Protein AF-A0A5Q4GQB1-F1 (afdb_monomer_lite)

Foldseek 3Di:
DPPDDDDPVLVVQVVLCPVLVQDDDDPVVSVVCCVVVVSVVSVDDDDDDDDDDDPPVVVVVD

pLDDT: mean 87.11, std 11.22, range [51.91, 97.44]

Radius of gyration: 18.8 Å; chains: 1; bounding box: 33×48×41 Å

Sequence (62 aa):
RVNAPLTDAQLVAVRQCVPRGRPFGDEGWVESIVHRLGLESTMRPRGRQRVRPVPEQQIKEA

Structure (mmCIF, N/CA/C/O backbone):
data_AF-A0A5Q4GQB1-F1
#
_entry.id   AF-A0A5Q4GQB1-F1
#
loop_
_atom_site.group_PDB
_atom_site.id
_atom_site.type_symbol
_atom_site.label_atom_id
_atom_site.label_alt_id
_atom_site.label_comp_id
_atom_site.label_asym_id
_atom_site.label_entity_id
_atom_site.label_seq_id
_atom_site.pdbx_PDB_ins_code
_atom_site.Cartn_x
_atom_site.Cartn_y
_atom_site.Cartn_z
_atom_site.occupancy
_atom_site.B_iso_or_equiv
_atom_site.auth_seq_id
_atom_site.auth_comp_id
_atom_site.auth_asym_id
_atom_site.auth_atom_id
_atom_site.pdbx_PDB_model_num
ATOM 1 N N . ARG A 1 1 ? 6.246 -11.799 -19.097 1.00 66.69 1 ARG A N 1
ATOM 2 C CA . ARG A 1 1 ? 7.614 -12.148 -18.634 1.00 66.69 1 ARG A CA 1
ATOM 3 C C . ARG A 1 1 ? 7.580 -12.144 -17.110 1.00 66.69 1 ARG A C 1
ATOM 5 O O . ARG A 1 1 ? 7.350 -11.087 -16.554 1.00 66.69 1 ARG A O 1
ATOM 12 N N . VAL A 1 2 ? 7.677 -13.305 -16.459 1.00 81.31 2 VAL A N 1
ATOM 13 C CA . VAL A 1 2 ? 7.389 -13.442 -15.012 1.00 81.31 2 VAL A CA 1
ATOM 14 C C . VAL A 1 2 ? 8.601 -13.091 -14.137 1.00 81.31 2 VAL A C 1
ATOM 16 O O . VAL A 1 2 ? 8.440 -12.482 -13.092 1.00 81.31 2 VAL A O 1
ATOM 19 N N . ASN A 1 3 ? 9.818 -13.374 -14.613 1.00 91.06 3 ASN A N 1
ATOM 20 C CA . ASN A 1 3 ? 11.060 -13.201 -13.844 1.00 91.06 3 ASN A CA 1
ATOM 21 C C . ASN A 1 3 ? 11.882 -11.976 -14.282 1.00 91.06 3 ASN A C 1
ATOM 23 O O . ASN A 1 3 ? 13.108 -11.984 -14.204 1.00 91.06 3 ASN A O 1
ATOM 27 N N . ALA A 1 4 ? 11.232 -10.952 -14.837 1.00 93.00 4 ALA A N 1
ATOM 28 C CA . ALA A 1 4 ? 11.919 -9.702 -15.152 1.00 93.00 4 ALA A CA 1
ATOM 29 C C . ALA A 1 4 ? 12.027 -8.830 -13.891 1.00 93.00 4 ALA A C 1
ATOM 31 O O . ALA A 1 4 ? 11.095 -8.841 -13.083 1.00 93.00 4 ALA A O 1
ATOM 32 N N . PRO A 1 5 ? 13.118 -8.062 -13.723 1.00 92.19 5 PRO A N 1
ATOM 33 C CA . PRO A 1 5 ? 13.180 -7.068 -12.663 1.00 92.19 5 PRO A CA 1
ATOM 34 C C . PRO A 1 5 ? 12.070 -6.027 -12.849 1.00 92.19 5 PRO A C 1
ATOM 36 O O . PRO A 1 5 ? 11.705 -5.680 -13.975 1.00 92.19 5 PRO A O 1
ATOM 39 N N . LEU A 1 6 ? 11.543 -5.541 -11.728 1.00 91.75 6 LEU A N 1
ATOM 40 C CA . LEU A 1 6 ? 10.594 -4.432 -11.702 1.00 91.75 6 LEU A CA 1
ATOM 41 C C . LEU A 1 6 ? 11.302 -3.133 -12.092 1.00 91.75 6 LEU A C 1
ATOM 43 O O . LEU A 1 6 ? 12.489 -2.955 -11.818 1.00 91.75 6 LEU A O 1
ATOM 47 N N . THR A 1 7 ? 10.556 -2.211 -12.692 1.00 94.56 7 THR A N 1
ATOM 48 C CA . THR A 1 7 ? 11.038 -0.844 -12.909 1.00 94.56 7 THR A CA 1
ATOM 49 C C . THR A 1 7 ? 11.080 -0.070 -11.591 1.00 94.56 7 THR A C 1
ATOM 51 O O . THR A 1 7 ? 10.384 -0.414 -10.631 1.00 94.56 7 THR A O 1
ATOM 54 N N . ASP A 1 8 ? 11.836 1.025 -11.544 1.00 95.75 8 ASP A N 1
ATOM 55 C CA . ASP A 1 8 ? 11.932 1.867 -10.344 1.00 95.75 8 ASP A CA 1
ATOM 56 C C . ASP A 1 8 ? 10.564 2.387 -9.881 1.00 95.75 8 ASP A C 1
ATOM 58 O O . ASP A 1 8 ? 10.253 2.363 -8.689 1.00 95.75 8 ASP A O 1
ATOM 62 N N . ALA A 1 9 ? 9.699 2.780 -10.821 1.00 93.44 9 ALA A N 1
ATOM 63 C CA . ALA A 1 9 ? 8.339 3.225 -10.520 1.00 93.44 9 ALA A CA 1
ATOM 64 C C . ALA A 1 9 ? 7.503 2.116 -9.859 1.00 93.44 9 ALA A C 1
ATOM 66 O O . ALA A 1 9 ? 6.794 2.357 -8.879 1.00 93.44 9 ALA A O 1
ATOM 67 N N . GLN A 1 10 ? 7.623 0.881 -10.352 1.00 93.25 10 GLN A N 1
ATOM 68 C CA . GLN A 1 10 ? 6.943 -0.270 -9.764 1.00 93.25 10 GLN A CA 1
ATOM 69 C C . GLN A 1 10 ? 7.501 -0.600 -8.376 1.00 93.25 10 GLN A C 1
ATOM 71 O O . GLN A 1 10 ? 6.731 -0.871 -7.457 1.00 93.25 10 GLN A O 1
ATOM 76 N N . LEU A 1 11 ? 8.821 -0.522 -8.187 1.00 95.25 11 LEU A N 1
ATOM 77 C CA . LEU A 1 11 ? 9.446 -0.710 -6.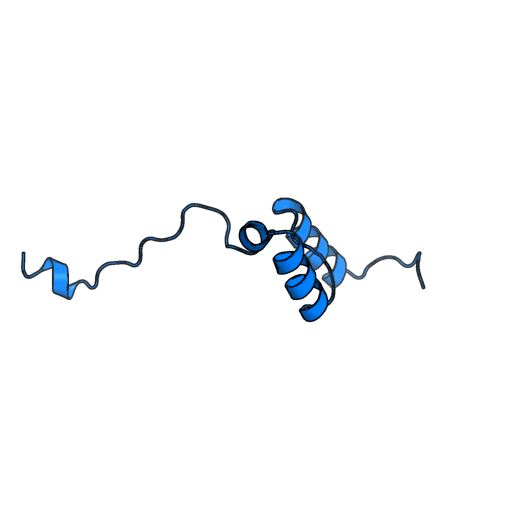877 1.00 95.25 11 LEU A CA 1
ATOM 78 C C . LEU A 1 11 ? 8.962 0.329 -5.864 1.00 95.25 11 LEU A C 1
ATOM 80 O O . LEU A 1 11 ? 8.655 -0.028 -4.727 1.00 95.25 11 LEU A O 1
ATOM 84 N N . VAL A 1 12 ? 8.859 1.598 -6.261 1.00 94.44 12 VAL A N 1
ATOM 85 C CA . VAL A 1 12 ? 8.305 2.663 -5.415 1.00 94.44 12 VAL A CA 1
ATOM 86 C C . VAL A 1 12 ? 6.858 2.349 -5.036 1.00 94.44 12 VAL A C 1
ATOM 88 O O . VAL A 1 12 ? 6.511 2.417 -3.855 1.00 94.44 12 VAL A O 1
ATOM 91 N N . ALA A 1 13 ? 6.027 1.942 -5.997 1.00 92.31 13 ALA A N 1
ATOM 92 C CA . ALA A 1 13 ? 4.637 1.581 -5.736 1.00 92.31 13 ALA A CA 1
ATOM 93 C C . ALA A 1 13 ? 4.516 0.402 -4.751 1.00 92.31 13 ALA A C 1
ATOM 95 O O . ALA A 1 13 ? 3.771 0.498 -3.773 1.00 92.31 13 ALA A O 1
ATOM 96 N N . VAL A 1 14 ? 5.309 -0.662 -4.931 1.00 93.50 14 VAL A N 1
ATOM 97 C CA . VAL A 1 14 ? 5.357 -1.815 -4.014 1.00 93.50 14 VAL A CA 1
ATOM 98 C C . VAL A 1 14 ? 5.823 -1.396 -2.618 1.00 93.50 14 VAL A C 1
ATOM 100 O O . VAL A 1 14 ? 5.188 -1.746 -1.623 1.00 93.50 14 VAL A O 1
ATOM 103 N N . ARG A 1 15 ? 6.892 -0.595 -2.516 1.00 93.69 15 ARG A N 1
ATOM 104 C CA . ARG A 1 15 ? 7.416 -0.100 -1.229 1.00 93.69 15 ARG A CA 1
ATOM 105 C C . ARG A 1 15 ? 6.404 0.742 -0.468 1.00 93.69 15 ARG A C 1
ATOM 107 O O . ARG A 1 15 ? 6.417 0.735 0.756 1.00 93.69 15 ARG A O 1
ATOM 114 N N . GLN A 1 16 ? 5.521 1.446 -1.164 1.00 89.8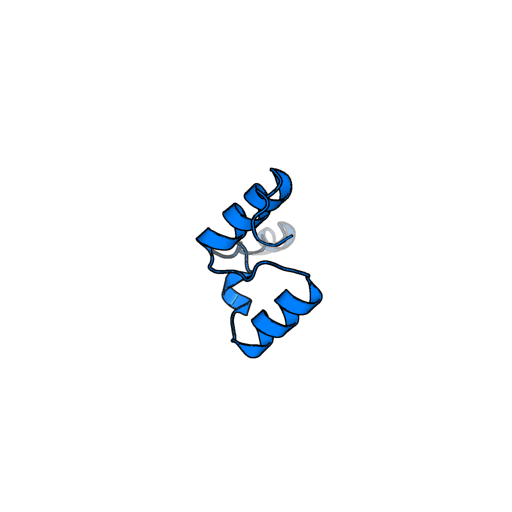8 16 GLN A N 1
ATOM 115 C CA . GLN A 1 16 ? 4.425 2.159 -0.524 1.00 89.88 16 GLN A CA 1
ATOM 116 C C . GLN A 1 16 ? 3.278 1.219 -0.099 1.00 89.88 16 GLN A C 1
ATOM 118 O O . GLN A 1 16 ? 2.562 1.537 0.853 1.00 89.88 16 GLN A O 1
ATOM 123 N N . CYS A 1 17 ? 3.086 0.074 -0.770 1.00 92.94 17 CYS A N 1
ATOM 124 C CA . CYS A 1 17 ? 2.049 -0.897 -0.413 1.00 92.94 17 CYS A CA 1
ATOM 125 C C . CYS A 1 17 ? 2.355 -1.660 0.886 1.00 92.94 17 CYS A C 1
ATOM 127 O O . CYS A 1 17 ? 1.477 -1.839 1.736 1.00 92.94 17 CYS A O 1
ATOM 129 N N . VAL A 1 18 ? 3.616 -2.057 1.063 1.00 92.12 18 VAL A N 1
ATOM 130 C CA . VAL A 1 18 ? 4.081 -2.914 2.167 1.00 92.12 18 VAL A CA 1
ATOM 131 C C . VAL A 1 18 ? 3.764 -2.366 3.575 1.00 92.12 18 VAL A C 1
ATOM 133 O O . VAL A 1 18 ? 3.208 -3.118 4.373 1.00 92.12 18 VAL A O 1
ATOM 136 N N . PRO A 1 19 ? 4.009 -1.083 3.920 1.00 90.75 19 PRO A N 1
ATOM 137 C CA . PRO A 1 19 ? 3.836 -0.573 5.288 1.00 90.75 19 PRO A CA 1
ATOM 138 C C . PRO A 1 19 ? 2.414 -0.666 5.860 1.00 90.75 19 PRO A C 1
ATOM 140 O O . PRO A 1 19 ? 2.220 -0.572 7.073 1.00 90.75 19 PRO A O 1
ATOM 143 N N . ARG A 1 20 ? 1.407 -0.771 4.990 1.00 89.19 20 ARG A N 1
ATOM 144 C CA . ARG A 1 20 ? -0.020 -0.837 5.336 1.00 89.19 20 ARG A CA 1
ATOM 145 C C . ARG A 1 20 ? -0.648 -2.193 5.040 1.00 89.19 20 ARG A C 1
ATOM 147 O O . ARG A 1 20 ? -1.788 -2.396 5.443 1.00 89.19 20 ARG A O 1
ATOM 154 N N . GLY A 1 21 ? 0.055 -3.064 4.314 1.00 91.06 21 GLY A N 1
ATOM 155 C CA . GLY A 1 21 ? -0.529 -4.274 3.742 1.00 91.06 21 GLY A CA 1
ATOM 156 C C . GLY A 1 21 ? -1.619 -3.978 2.706 1.00 91.06 21 GLY A C 1
ATOM 157 O O . GLY A 1 21 ? -2.558 -4.758 2.589 1.00 91.06 21 GLY A O 1
ATOM 158 N N . ARG A 1 22 ? -1.539 -2.846 1.986 1.00 93.06 22 ARG A N 1
ATOM 159 C CA . ARG A 1 22 ? -2.511 -2.557 0.918 1.00 93.06 22 ARG A CA 1
ATOM 160 C C . ARG A 1 22 ? -2.215 -3.431 -0.314 1.00 93.06 22 ARG A C 1
ATOM 162 O O . ARG A 1 22 ? -1.035 -3.673 -0.595 1.00 93.06 22 ARG A O 1
ATOM 169 N N . PRO A 1 23 ? -3.233 -3.878 -1.068 1.00 95.12 23 PRO A N 1
ATOM 170 C CA . PRO A 1 23 ? -3.017 -4.637 -2.298 1.00 95.12 23 PRO A CA 1
ATOM 171 C C . PRO A 1 23 ? -2.213 -3.843 -3.345 1.00 95.12 23 PRO A C 1
ATOM 173 O O . PRO A 1 23 ? -2.241 -2.612 -3.371 1.00 95.12 23 PRO A O 1
ATOM 176 N N . PHE A 1 24 ? -1.476 -4.548 -4.207 1.00 93.88 24 PHE A N 1
ATOM 177 C CA . PHE A 1 24 ? -0.725 -3.975 -5.329 1.00 93.88 24 PHE A CA 1
ATOM 178 C C . PHE A 1 24 ? -1.257 -4.550 -6.641 1.00 93.88 24 PHE A C 1
ATOM 180 O O . PHE A 1 24 ? -1.308 -5.768 -6.791 1.00 93.88 24 PHE A O 1
ATOM 187 N N . GLY A 1 25 ? -1.639 -3.688 -7.579 1.00 92.75 25 GLY A N 1
ATOM 188 C CA . GLY A 1 25 ? -2.199 -4.099 -8.860 1.00 92.75 25 GLY A CA 1
ATOM 189 C C . GLY A 1 25 ? -2.977 -2.971 -9.523 1.00 92.75 25 GLY A C 1
ATOM 190 O O . GLY A 1 25 ? -2.815 -1.807 -9.161 1.00 92.75 25 GLY A O 1
ATOM 191 N N . ASP A 1 26 ? -3.814 -3.347 -10.484 1.00 94.25 26 ASP A N 1
ATOM 192 C CA . ASP A 1 26 ? -4.768 -2.450 -11.135 1.00 94.25 26 ASP A CA 1
ATOM 193 C C . ASP A 1 26 ? -5.790 -1.894 -10.132 1.00 94.25 26 ASP A C 1
ATOM 195 O O . ASP A 1 26 ? -6.220 -2.615 -9.230 1.00 94.25 26 ASP A O 1
ATOM 199 N N . GLU A 1 27 ? -6.191 -0.632 -10.288 1.00 92.81 27 GLU A N 1
ATOM 200 C CA . GLU A 1 27 ? -7.091 0.047 -9.348 1.00 92.81 27 GLU A CA 1
ATOM 201 C C . GLU A 1 27 ? -8.433 -0.677 -9.188 1.00 92.81 27 GLU A C 1
ATOM 203 O O . GLU A 1 27 ? -8.883 -0.859 -8.055 1.00 92.81 27 GLU A O 1
ATOM 208 N N . GLY A 1 28 ? -9.023 -1.180 -10.278 1.00 96.75 28 GLY A N 1
ATOM 209 C CA . GLY A 1 28 ? -10.287 -1.916 -10.215 1.00 96.75 28 GLY A CA 1
ATOM 210 C C . GLY A 1 28 ? -10.141 -3.249 -9.480 1.00 96.75 28 GLY A C 1
ATOM 211 O O . GLY A 1 28 ? -11.001 -3.641 -8.686 1.00 96.75 28 GLY A O 1
ATOM 212 N N . TRP A 1 29 ? -9.009 -3.934 -9.669 1.00 96.56 29 TRP A N 1
ATOM 213 C CA . TRP A 1 29 ? -8.710 -5.144 -8.904 1.00 96.56 29 TRP A CA 1
ATOM 214 C C . TRP A 1 29 ? -8.474 -4.832 -7.422 1.00 96.56 29 TRP A C 1
ATO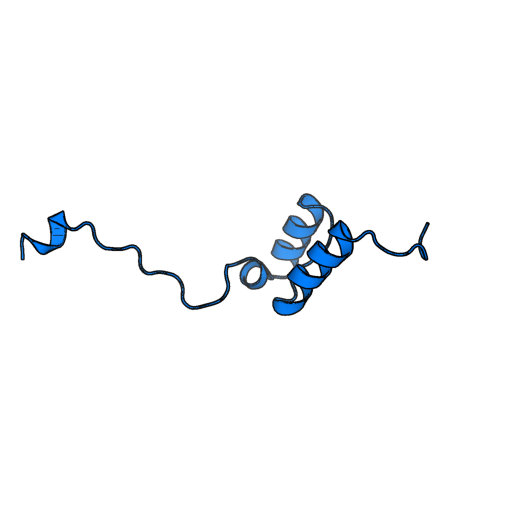M 216 O O . TRP A 1 29 ? -9.029 -5.519 -6.562 1.00 96.56 29 TRP A O 1
ATOM 226 N N . VAL A 1 30 ? -7.710 -3.780 -7.111 1.00 95.94 30 VAL A N 1
ATOM 227 C CA . VAL A 1 30 ? -7.454 -3.348 -5.731 1.00 95.94 30 VAL A CA 1
ATOM 228 C C . VAL A 1 30 ? -8.763 -3.016 -5.026 1.00 95.94 30 VAL A C 1
ATOM 230 O O . VAL A 1 30 ? -8.984 -3.535 -3.937 1.00 95.94 30 VAL A O 1
ATOM 233 N N . GLU A 1 31 ? -9.648 -2.229 -5.635 1.00 95.75 31 GLU A N 1
ATOM 234 C CA . GLU A 1 31 ? -10.948 -1.877 -5.055 1.00 95.75 31 GLU A CA 1
ATOM 235 C C . GLU A 1 31 ? -11.792 -3.125 -4.766 1.00 95.75 31 GLU A C 1
ATOM 237 O O . GLU A 1 31 ? -12.299 -3.295 -3.653 1.00 95.75 31 GLU A O 1
ATOM 242 N N . SER A 1 32 ? -11.852 -4.058 -5.723 1.00 97.44 32 SER A N 1
ATOM 243 C CA . SER A 1 32 ? -12.604 -5.306 -5.567 1.00 97.44 32 SER A CA 1
ATOM 244 C C . SER A 1 32 ? -12.100 -6.162 -4.396 1.00 97.44 32 SER A C 1
ATOM 246 O O . SER A 1 32 ? -12.894 -6.694 -3.617 1.00 97.44 32 SER A O 1
ATOM 248 N N . ILE A 1 33 ? -10.778 -6.272 -4.231 1.00 96.94 33 ILE A N 1
ATOM 249 C CA . ILE A 1 33 ? -10.145 -7.062 -3.170 1.00 96.94 33 ILE A CA 1
ATOM 250 C C . ILE A 1 33 ? -10.245 -6.356 -1.827 1.00 96.94 33 ILE A C 1
ATOM 252 O O . ILE A 1 33 ? -10.502 -7.006 -0.814 1.00 96.94 33 ILE A O 1
ATOM 256 N N . VAL A 1 34 ? -10.070 -5.035 -1.818 1.00 96.88 34 VAL A N 1
ATOM 257 C CA . VAL A 1 34 ? -10.224 -4.212 -0.623 1.00 96.88 34 VAL A CA 1
ATOM 258 C C . VAL A 1 34 ? -11.621 -4.395 -0.043 1.00 96.88 34 VAL A C 1
ATOM 260 O O . VAL A 1 34 ? -11.725 -4.680 1.147 1.00 96.88 34 VAL A O 1
ATOM 263 N N . HIS A 1 35 ? -12.660 -4.325 -0.877 1.00 96.44 35 HIS A N 1
ATOM 264 C CA . HIS A 1 35 ? -14.036 -4.524 -0.433 1.00 96.44 35 HIS A CA 1
ATOM 265 C C . HIS A 1 35 ? -14.311 -5.971 -0.008 1.00 96.44 35 HIS A C 1
ATOM 267 O O . HIS A 1 35 ? -14.858 -6.230 1.061 1.00 96.44 35 HIS A O 1
ATOM 273 N N . ARG A 1 36 ? -13.881 -6.946 -0.819 1.00 97.12 36 ARG A N 1
ATOM 274 C CA . ARG A 1 36 ? -14.132 -8.368 -0.552 1.00 97.12 36 ARG A CA 1
ATOM 275 C C . ARG A 1 36 ? -13.474 -8.865 0.738 1.00 97.12 36 ARG A C 1
ATOM 277 O O . ARG A 1 36 ? -14.011 -9.768 1.373 1.00 97.12 36 ARG A O 1
ATOM 284 N N . LEU A 1 37 ? -12.305 -8.331 1.090 1.00 96.00 37 LEU A N 1
ATOM 285 C CA . LEU A 1 37 ? -11.521 -8.765 2.251 1.00 96.00 37 LEU A CA 1
ATOM 286 C C . LEU A 1 37 ? -11.621 -7.815 3.455 1.00 96.00 37 LEU A C 1
ATOM 288 O O . LEU A 1 37 ? -10.971 -8.070 4.467 1.00 96.00 37 LEU A O 1
ATOM 292 N N . GLY A 1 38 ? -12.394 -6.729 3.367 1.00 94.94 38 GLY A N 1
ATOM 293 C CA . GLY A 1 38 ? -12.524 -5.754 4.455 1.00 94.94 38 GLY A CA 1
ATOM 294 C C . GLY A 1 38 ? -11.224 -4.992 4.757 1.00 94.94 38 GLY A C 1
ATOM 295 O O . GLY A 1 38 ? -10.895 -4.721 5.916 1.00 94.94 38 GLY A O 1
ATOM 296 N N . LEU A 1 39 ? -10.424 -4.694 3.727 1.00 94.75 39 LEU A N 1
ATOM 297 C CA . LEU A 1 39 ? -9.116 -4.037 3.856 1.00 94.75 39 LEU A CA 1
ATOM 298 C C . LEU A 1 39 ? -9.187 -2.516 3.663 1.00 94.75 39 LEU A C 1
ATOM 300 O O . LEU A 1 39 ? -8.153 -1.872 3.469 1.00 94.75 39 LEU A O 1
ATOM 304 N N . GLU A 1 40 ? -10.365 -1.898 3.749 1.00 94.12 40 GLU A N 1
ATOM 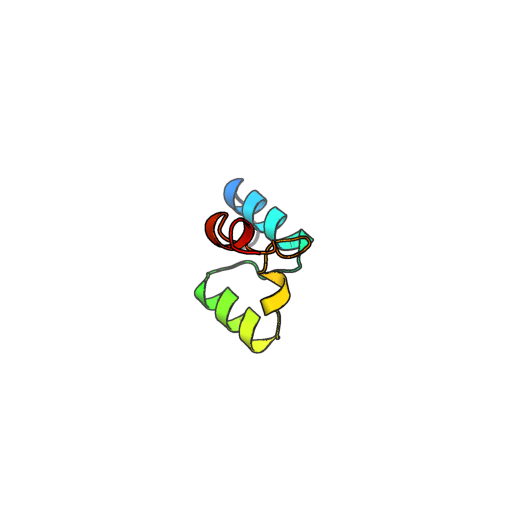305 C CA . GLU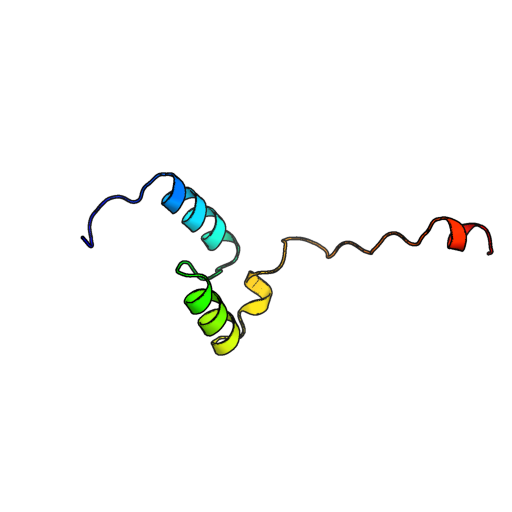 A 1 40 ? -10.562 -0.459 3.517 1.00 94.12 40 GLU A CA 1
ATOM 306 C C . GLU A 1 40 ? -9.718 0.385 4.477 1.00 94.12 40 GLU A C 1
ATOM 308 O O . GLU A 1 40 ? -9.246 1.476 4.142 1.00 94.12 40 GLU A O 1
ATOM 313 N N . SER A 1 41 ? -9.480 -0.136 5.683 1.00 91.44 41 SER A N 1
ATOM 314 C CA . SER A 1 41 ? -8.623 0.508 6.672 1.00 91.44 41 SER A CA 1
ATOM 315 C C . SER A 1 41 ? -7.198 0.709 6.152 1.00 91.44 41 SER A C 1
ATOM 317 O O . SER A 1 41 ? -6.609 1.744 6.456 1.00 91.44 41 SER A O 1
ATOM 319 N N . THR A 1 42 ? -6.662 -0.202 5.328 1.00 91.88 42 THR A N 1
ATOM 320 C CA . THR A 1 42 ? -5.292 -0.156 4.781 1.00 91.88 42 THR A CA 1
ATOM 321 C C . THR A 1 42 ? -5.083 0.996 3.794 1.00 91.88 42 THR A C 1
ATOM 323 O O . THR A 1 42 ? -3.974 1.524 3.713 1.00 91.88 42 THR A O 1
ATOM 326 N N . MET A 1 43 ? -6.156 1.452 3.138 1.00 90.62 43 MET A N 1
ATOM 327 C CA . MET A 1 43 ? -6.140 2.523 2.133 1.00 90.62 43 MET A CA 1
ATOM 328 C C . MET A 1 43 ? -6.157 3.937 2.737 1.00 90.62 43 MET A C 1
ATOM 330 O O . MET A 1 43 ? -5.828 4.909 2.063 1.00 90.62 43 MET A O 1
ATOM 334 N N . ARG A 1 44 ? -6.521 4.087 4.018 1.00 87.94 44 ARG A N 1
A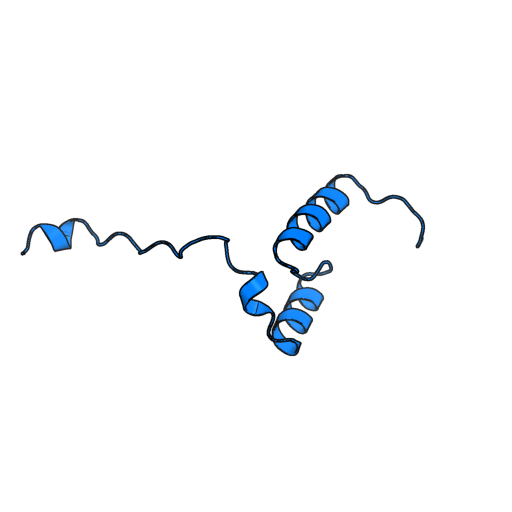TOM 335 C CA . ARG A 1 44 ? -6.595 5.404 4.680 1.00 87.94 44 ARG A CA 1
ATOM 336 C C . ARG A 1 44 ? -5.196 5.979 4.983 1.00 87.94 44 ARG A C 1
ATOM 338 O O . ARG A 1 44 ? -4.260 5.210 5.199 1.00 87.94 44 ARG A O 1
ATOM 345 N N . PRO A 1 45 ? -5.021 7.311 5.101 1.00 82.62 45 PRO A N 1
ATOM 346 C CA . PRO A 1 45 ? -3.755 7.922 5.529 1.00 82.62 45 PRO A CA 1
ATOM 347 C C . PRO A 1 45 ? -3.313 7.470 6.927 1.00 82.62 45 PRO A C 1
ATOM 349 O O . PRO A 1 45 ? -4.147 7.220 7.799 1.00 82.62 45 PRO A O 1
ATOM 352 N N . ARG A 1 46 ? -1.996 7.300 7.144 1.00 78.19 46 ARG A N 1
ATOM 353 C CA . ARG A 1 46 ? -1.397 6.941 8.452 1.00 78.19 46 ARG A CA 1
ATOM 354 C C . ARG A 1 46 ? -1.527 8.079 9.464 1.00 78.19 46 ARG A C 1
ATOM 356 O O . ARG A 1 46 ? -1.419 9.242 9.101 1.00 78.19 46 ARG A O 1
ATOM 363 N N . GLY A 1 47 ? -1.683 7.706 10.735 1.00 84.12 47 GLY A N 1
ATOM 364 C CA . GLY A 1 47 ? -1.754 8.634 11.861 1.00 84.12 47 GLY A CA 1
ATOM 365 C C . GLY A 1 47 ? -3.180 8.965 12.294 1.00 84.12 47 GLY A C 1
ATOM 366 O O . GLY A 1 47 ? -4.159 8.426 11.774 1.00 84.12 47 GLY A O 1
ATOM 367 N N . ARG A 1 48 ? -3.284 9.842 13.295 1.00 83.81 48 ARG A N 1
ATOM 368 C CA . ARG A 1 48 ? -4.567 10.326 13.805 1.00 83.81 48 ARG A CA 1
ATOM 369 C C . ARG A 1 48 ? -5.268 11.123 12.712 1.00 83.81 48 ARG A C 1
ATOM 371 O O . ARG A 1 48 ? -4.675 12.026 12.123 1.00 83.81 48 ARG A O 1
ATOM 378 N N . GLN A 1 49 ? -6.540 10.819 12.475 1.00 81.69 49 GLN A N 1
ATOM 379 C CA . GLN A 1 49 ? -7.341 11.601 11.546 1.00 81.69 49 GLN A CA 1
ATOM 380 C C . GLN A 1 49 ? -7.357 13.068 11.989 1.00 81.69 49 GLN A C 1
ATOM 382 O O . GLN A 1 49 ? -7.587 13.378 13.163 1.00 81.69 49 GLN A O 1
ATOM 387 N N . ARG A 1 50 ? -7.064 13.966 11.044 1.00 80.81 50 ARG A N 1
ATOM 388 C CA . ARG A 1 50 ? -7.077 15.406 11.298 1.00 80.81 50 ARG A CA 1
ATOM 389 C C . ARG A 1 50 ? -8.491 15.803 11.715 1.00 80.81 50 ARG A C 1
ATOM 391 O O . ARG A 1 50 ? -9.450 15.508 11.001 1.00 80.81 50 ARG A O 1
ATOM 398 N N . VAL A 1 51 ? -8.610 16.469 12.861 1.00 83.56 51 VAL A N 1
ATOM 399 C CA . VAL A 1 51 ? -9.838 17.195 13.197 1.00 83.56 51 VAL A CA 1
ATOM 400 C C . VAL A 1 51 ? -9.912 18.349 12.205 1.00 83.56 51 VAL A C 1
ATOM 402 O O . VAL A 1 51 ? -8.912 19.040 11.998 1.00 83.56 51 VAL A O 1
ATOM 405 N N . ARG A 1 52 ? -11.049 18.506 11.522 1.00 82.69 52 ARG A N 1
ATOM 406 C CA . ARG A 1 52 ? -11.244 19.669 10.651 1.00 82.69 52 ARG A CA 1
ATOM 407 C C . ARG A 1 52 ? -11.134 20.909 11.545 1.00 82.69 52 ARG A C 1
ATOM 409 O O . ARG A 1 52 ? -11.792 20.913 12.586 1.00 82.69 52 ARG A O 1
ATOM 416 N N . PRO A 1 53 ? -10.294 21.902 11.213 1.00 77.12 53 PRO A N 1
ATOM 417 C CA . PRO A 1 53 ? -10.256 23.126 11.996 1.00 77.12 53 PRO A CA 1
ATOM 418 C C . PRO A 1 53 ? -11.656 23.746 11.982 1.00 77.12 53 PRO A C 1
ATOM 420 O O . PRO A 1 53 ? -12.290 23.822 10.927 1.00 77.12 53 PRO A O 1
ATOM 423 N N . VAL A 1 54 ? -12.153 24.114 13.162 1.00 74.50 54 VAL A N 1
ATOM 424 C CA . VAL A 1 54 ? -13.403 24.866 13.287 1.00 74.50 54 VAL A CA 1
ATOM 425 C C . VAL A 1 54 ? -13.188 26.223 12.604 1.00 74.50 54 VAL A C 1
ATOM 427 O O . VAL A 1 54 ? -12.133 26.826 12.821 1.00 74.50 54 VAL A O 1
ATOM 430 N N . PRO A 1 55 ? -14.119 26.702 11.759 1.00 76.88 55 PRO A N 1
ATOM 431 C CA . PRO A 1 55 ? -14.013 28.027 11.163 1.00 76.88 55 PRO A CA 1
ATOM 432 C C . PRO A 1 55 ? -13.889 29.094 12.254 1.00 76.88 55 PRO A C 1
ATOM 434 O O . PRO A 1 55 ? -14.672 29.118 13.199 1.00 76.88 55 PRO A O 1
ATOM 437 N N . GLU A 1 56 ? -12.922 29.998 12.108 1.00 71.00 56 GLU A N 1
ATOM 438 C CA . GLU A 1 56 ? -12.567 31.034 13.093 1.00 71.00 56 GLU A CA 1
ATOM 439 C C . GLU A 1 56 ? -13.745 31.952 13.478 1.00 71.00 56 GLU A C 1
ATOM 441 O O . GLU A 1 56 ? -13.773 32.523 14.566 1.00 71.00 56 GLU A O 1
ATOM 446 N N . GLN A 1 57 ? -14.758 32.040 12.611 1.00 70.31 57 GLN A N 1
ATOM 447 C CA . GLN A 1 57 ? -16.012 32.757 12.856 1.00 70.31 57 GLN A CA 1
ATOM 448 C C . GLN A 1 57 ? -16.784 32.195 14.061 1.00 70.31 57 GLN A C 1
ATOM 450 O O . GLN A 1 57 ? -17.379 32.956 14.809 1.00 70.31 57 GLN A O 1
ATOM 455 N N . GLN A 1 58 ? -16.689 30.887 14.310 1.00 60.00 58 GLN A N 1
ATOM 456 C CA . GLN A 1 58 ? -17.408 30.198 15.383 1.00 60.00 58 GLN A CA 1
ATOM 457 C C . GLN A 1 58 ? -16.735 30.349 16.762 1.00 60.00 58 GLN A C 1
ATOM 459 O O . GLN A 1 58 ? -17.344 30.040 17.778 1.00 60.00 58 GLN A O 1
ATOM 464 N N . ILE A 1 59 ? -15.480 30.821 16.809 1.00 63.88 59 ILE A N 1
ATOM 465 C CA . ILE A 1 59 ? -14.719 31.057 18.053 1.00 63.88 59 ILE A CA 1
ATOM 466 C C . ILE A 1 59 ? -15.042 32.438 18.644 1.00 63.88 59 ILE A C 1
ATOM 468 O O . ILE A 1 59 ? -14.909 32.635 19.844 1.00 63.88 59 ILE A O 1
ATOM 472 N N . LYS A 1 60 ? -15.465 33.397 17.809 1.00 59.47 60 LYS A N 1
ATOM 473 C CA . LYS A 1 60 ? -15.720 34.792 18.214 1.00 59.47 60 LYS A CA 1
ATOM 474 C C . LYS A 1 60 ? -17.131 35.037 18.763 1.00 59.47 60 LYS A C 1
ATOM 476 O O . LYS A 1 60 ? -17.400 36.135 19.237 1.00 59.47 60 LYS A O 1
ATOM 481 N N . GLU A 1 61 ? -18.015 34.047 18.676 1.00 56.56 61 GLU A N 1
ATOM 482 C CA . GLU A 1 61 ? -19.427 34.136 19.083 1.00 56.56 61 GLU A CA 1
ATOM 483 C C . GLU A 1 61 ? -19.721 33.441 20.431 1.00 56.56 61 GLU A C 1
ATOM 485 O O . GLU A 1 61 ? -20.882 33.366 20.832 1.00 56.56 61 GLU A O 1
ATOM 490 N N . ALA A 1 62 ? -18.691 32.944 21.129 1.00 51.91 62 ALA A N 1
ATOM 491 C CA . ALA A 1 62 ? -18.774 32.296 22.443 1.00 51.91 62 ALA A CA 1
ATOM 492 C C . ALA A 1 62 ? -18.023 33.107 23.508 1.00 51.91 62 ALA A C 1
ATOM 494 O O . ALA A 1 62 ? -18.508 33.132 24.661 1.00 51.91 62 ALA A O 1
#

Secondary structure (DSSP, 8-state):
--SPPPPHHHHHHHHHHGGGT---S-HHHHHHHHHHHT-HHHHSPSSSPPPPPPPGGGTTT-